Protein AF-A0A7R9IU53-F1 (afdb_monomer)

Foldseek 3Di:
DAEQDPVQFDPDCQQDDDPPDPDDHNRRLVVVLVVLVVCLVCVVVVVDDSVDDDYDYDDVSNVSVVVLVVDPSND

Nearest PDB structures (foldseek):
  7p1p-assembly1_bb  TM=9.552E-01  e=1.004E-03  Homo sapiens
  5v5v-assembly3_E  TM=9.457E-01  e=3.478E-03  Rattus norvegicus
  8gs3-assembly1_B  TM=9.502E-01  e=1.373E-02  Homo sapiens
  6a6o-assembly1_A  TM=8.865E-01  e=8.451E-01  Caldicellulosiruptor acetigenus 6A

Secondary structure (DSSP, 8-state):
-EEE-GGGS--GGGG---TTSS--S-HHHHHHHHHHHHHHHHGGGGT--TTS--EEE-THHHHHHHHHHH-GGG-

InterPro domains:
  IPR002018 Carboxylesterase, type B [PF00135] (14-75)
  IPR019826 Carboxylesterase type B, active site [PS00122] (46-61)
  IPR029058 Alpha/Beta hydrolase fold [G3DSA:3.40.50.1820] (1-75)
  IPR029058 Alpha/Beta hydrolase fold [SSF53474] (1-72)

Radius of gyration: 13.29 Å; Cα contacts (8 Å, |Δi|>4): 83; chains: 1; bounding box: 31×24×34 Å

Mean predicted aligned error: 4.07 Å

Solvent-accessible surface area (backbone atoms only — not comparable to full-atom values): 4427 Å² total; per-residue (Å²): 110,48,80,42,59,72,92,82,39,53,60,76,74,24,55,40,71,52,89,95,55,94,58,69,54,43,40,24,58,50,45,50,36,52,49,51,53,48,43,48,77,45,31,54,84,74,76,43,56,53,92,66,68,49,76,48,43,60,72,74,20,32,53,45,51,54,50,42,77,69,35,77,83,57,107

Sequence (75 aa):
MVWIHGGGFEMGAGFLNLDGSDVSANNGLRDQVMALTWVNKNISKFGGDPDNVTIFGESAGGASVHYLLLAPSAK

Structure (mmCIF, N/CA/C/O backbone):
data_AF-A0A7R9IU53-F1
#
_entry.id   AF-A0A7R9IU53-F1
#
loop_
_atom_site.group_PDB
_atom_site.id
_atom_site.type_symbol
_atom_site.label_atom_id
_atom_site.label_alt_id
_atom_site.label_comp_id
_atom_site.label_asym_id
_atom_site.label_entity_id
_atom_site.label_seq_id
_atom_site.pdbx_PDB_ins_code
_atom_site.Cartn_x
_atom_site.Cartn_y
_atom_site.Cartn_z
_atom_site.occupancy
_atom_site.B_iso_or_equiv
_atom_site.auth_seq_id
_atom_site.auth_comp_id
_atom_site.auth_asym_id
_atom_site.auth_atom_id
_atom_site.pdbx_PDB_model_num
ATOM 1 N N . MET A 1 1 ? -6.868 4.881 7.794 1.00 75.12 1 MET A N 1
ATOM 2 C CA .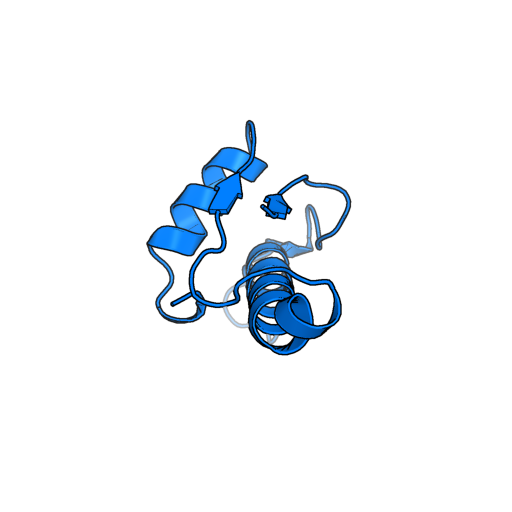 MET A 1 1 ? -6.592 5.215 6.380 1.00 75.12 1 MET A CA 1
ATOM 3 C C . MET A 1 1 ? -5.085 5.301 6.189 1.00 75.12 1 MET A C 1
ATOM 5 O O . MET A 1 1 ? -4.438 5.934 7.012 1.00 75.12 1 MET A O 1
ATOM 9 N N . VAL A 1 2 ? -4.534 4.656 5.159 1.00 81.50 2 VAL A N 1
ATOM 10 C CA . VAL A 1 2 ? -3.095 4.655 4.838 1.00 81.50 2 VAL A CA 1
ATOM 11 C C . VAL A 1 2 ? -2.907 5.181 3.419 1.00 81.50 2 VAL A C 1
ATOM 13 O O . VAL A 1 2 ? -3.516 4.663 2.483 1.00 81.50 2 VAL A O 1
ATOM 16 N N . TRP A 1 3 ? -2.076 6.212 3.263 1.00 82.81 3 TRP A N 1
ATOM 17 C CA . TRP A 1 3 ? -1.751 6.768 1.951 1.00 82.81 3 TRP A CA 1
ATOM 18 C C . TRP A 1 3 ? -0.520 6.081 1.366 1.00 82.81 3 TRP A C 1
ATOM 20 O O . TRP A 1 3 ? 0.556 6.126 1.959 1.00 82.81 3 TRP A O 1
ATOM 30 N N . ILE A 1 4 ? -0.665 5.485 0.185 1.00 81.19 4 ILE A N 1
ATOM 31 C CA . ILE A 1 4 ? 0.449 4.978 -0.612 1.00 81.19 4 ILE A CA 1
ATOM 32 C C . ILE A 1 4 ? 0.896 6.086 -1.569 1.00 81.19 4 ILE A C 1
ATOM 34 O O . ILE A 1 4 ? 0.285 6.321 -2.614 1.00 81.19 4 ILE A O 1
ATOM 38 N N . HIS A 1 5 ? 1.970 6.777 -1.188 1.00 73.31 5 HIS A N 1
ATOM 39 C CA . HIS A 1 5 ? 2.706 7.701 -2.047 1.00 73.31 5 HIS A CA 1
ATOM 40 C C . HIS A 1 5 ? 4.067 7.099 -2.418 1.00 73.31 5 HIS A C 1
ATOM 42 O O . HIS A 1 5 ? 4.602 6.269 -1.685 1.00 73.31 5 HIS A O 1
ATOM 48 N N . GLY A 1 6 ? 4.654 7.533 -3.536 1.00 59.19 6 GLY A N 1
ATOM 49 C CA . GLY A 1 6 ? 5.946 7.011 -3.985 1.00 59.19 6 GLY A CA 1
ATOM 50 C C . GLY A 1 6 ? 7.084 7.237 -2.976 1.00 59.19 6 GLY A C 1
ATOM 51 O O . GLY A 1 6 ? 7.991 6.423 -2.899 1.00 59.19 6 GLY A O 1
ATOM 52 N N . GLY A 1 7 ? 7.039 8.314 -2.185 1.00 57.34 7 GLY A N 1
ATOM 53 C CA . GLY A 1 7 ? 8.160 8.785 -1.356 1.00 57.34 7 GLY A CA 1
ATOM 54 C C . GLY A 1 7 ? 8.526 7.978 -0.100 1.00 57.34 7 GLY A C 1
ATOM 55 O O . GLY A 1 7 ? 9.365 8.449 0.660 1.00 57.34 7 GLY A O 1
ATOM 56 N N . GLY A 1 8 ? 7.908 6.820 0.154 1.00 69.50 8 GLY A N 1
ATOM 57 C CA . GLY A 1 8 ? 8.133 6.019 1.373 1.00 69.50 8 GLY A CA 1
ATOM 58 C C . GLY A 1 8 ? 8.590 4.575 1.147 1.00 69.50 8 GLY A C 1
ATOM 59 O O . GLY A 1 8 ? 8.756 3.841 2.116 1.00 69.50 8 GLY A O 1
ATOM 60 N N . PHE A 1 9 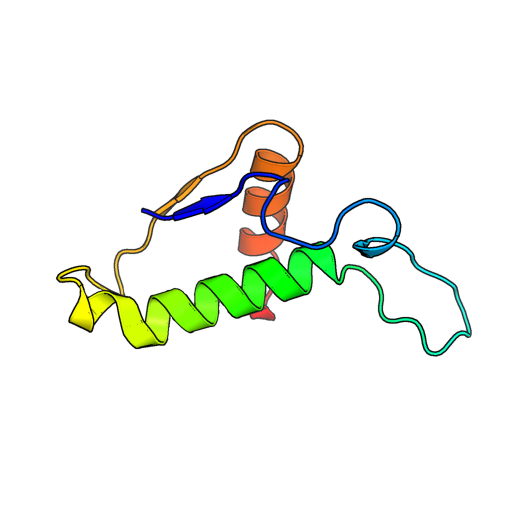? 8.773 4.169 -0.107 1.00 84.12 9 PHE A N 1
ATOM 61 C CA . PHE A 1 9 ? 9.096 2.798 -0.508 1.00 84.12 9 PHE A CA 1
ATOM 62 C C . PHE A 1 9 ? 10.216 2.824 -1.542 1.00 84.12 9 PHE A C 1
ATOM 64 O O . PHE A 1 9 ? 10.436 3.862 -2.177 1.00 84.12 9 PHE A O 1
ATOM 71 N N . GLU A 1 10 ? 10.917 1.708 -1.740 1.00 84.12 10 GLU A N 1
ATOM 72 C CA . GLU A 1 10 ? 11.925 1.657 -2.794 1.00 84.12 10 GLU A CA 1
ATOM 73 C C . GLU A 1 10 ? 11.324 2.021 -4.166 1.00 84.12 10 GLU A C 1
ATOM 75 O O . GLU A 1 10 ? 10.297 1.491 -4.595 1.00 84.12 10 GLU A O 1
ATOM 80 N N . MET A 1 1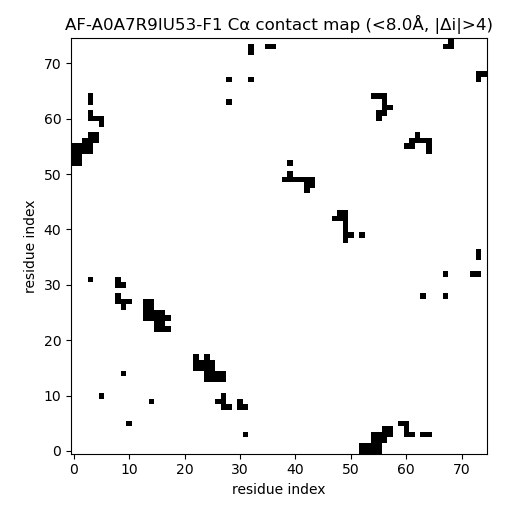1 ? 11.984 2.947 -4.868 1.00 85.38 11 MET A N 1
ATOM 81 C CA . MET A 1 11 ? 11.633 3.402 -6.216 1.00 85.38 11 MET A CA 1
ATOM 82 C C . MET A 1 11 ? 12.631 2.875 -7.250 1.00 85.38 11 MET A C 1
ATOM 84 O O . MET A 1 11 ? 13.738 2.462 -6.908 1.00 85.38 11 MET A O 1
ATOM 88 N N . GLY A 1 12 ? 12.283 2.958 -8.539 1.00 86.12 12 GLY A N 1
ATOM 89 C CA . GLY A 1 12 ? 13.219 2.692 -9.636 1.00 86.12 12 GLY A CA 1
ATOM 90 C C . GLY A 1 12 ? 13.810 1.284 -9.557 1.00 86.12 12 GLY A C 1
ATOM 91 O O . GLY A 1 12 ? 13.112 0.312 -9.834 1.00 86.12 12 GLY A O 1
ATOM 92 N N . ALA A 1 13 ? 15.076 1.173 -9.139 1.00 84.56 13 ALA A N 1
ATOM 93 C CA . ALA A 1 13 ? 15.758 -0.108 -8.935 1.00 84.56 13 ALA A CA 1
ATOM 94 C C . ALA A 1 13 ? 15.054 -1.034 -7.919 1.00 84.56 13 ALA A C 1
ATOM 96 O O . ALA A 1 13 ? 15.214 -2.246 -8.012 1.00 84.56 13 ALA A O 1
ATOM 97 N N . GLY A 1 14 ? 14.201 -0.501 -7.035 1.00 82.69 14 GLY A N 1
ATOM 98 C CA . GLY A 1 14 ? 13.311 -1.296 -6.174 1.00 82.69 14 GLY A CA 1
ATOM 99 C C . GLY A 1 14 ? 12.297 -2.167 -6.927 1.00 82.69 14 GLY A C 1
ATOM 100 O O . GLY A 1 14 ? 11.652 -3.031 -6.342 1.00 82.69 14 GLY A O 1
ATOM 101 N N . PHE A 1 15 ? 12.141 -1.960 -8.233 1.00 87.12 15 PHE A N 1
ATOM 102 C CA . PHE A 1 15 ? 11.298 -2.768 -9.116 1.00 87.12 15 PHE A CA 1
ATOM 103 C C . PHE A 1 15 ? 12.115 -3.560 -10.139 1.00 87.12 15 PHE A C 1
ATOM 105 O O . PHE A 1 15 ? 11.548 -4.145 -11.061 1.00 87.12 15 PHE A O 1
ATOM 112 N N . LEU A 1 16 ? 13.443 -3.574 -10.005 1.00 89.81 16 LEU A N 1
ATOM 113 C CA . LEU A 1 16 ? 14.306 -4.281 -10.932 1.00 89.81 16 LEU A CA 1
ATOM 114 C C . LEU A 1 16 ? 14.048 -5.787 -10.832 1.00 89.81 16 LEU A C 1
ATOM 116 O O . LEU A 1 16 ? 14.032 -6.359 -9.745 1.00 89.81 16 LEU A O 1
ATOM 120 N N . ASN A 1 17 ? 13.863 -6.421 -11.983 1.00 89.25 17 ASN A N 1
ATOM 121 C CA . ASN A 1 17 ? 13.828 -7.868 -12.101 1.00 89.25 17 ASN A CA 1
ATOM 122 C C . ASN A 1 17 ? 14.967 -8.291 -13.029 1.00 89.25 17 ASN A C 1
ATOM 124 O O . ASN A 1 17 ? 14.997 -7.877 -14.188 1.00 89.25 17 ASN A O 1
ATOM 128 N N . LEU A 1 18 ? 15.916 -9.060 -12.499 1.00 87.00 18 LEU A N 1
ATOM 129 C CA . LEU A 1 18 ? 17.067 -9.569 -13.237 1.00 87.00 18 LEU A CA 1
ATOM 130 C C . LEU A 1 18 ? 17.053 -11.093 -13.171 1.00 87.00 18 LEU A C 1
ATOM 132 O O . LEU A 1 18 ? 17.435 -11.683 -12.154 1.00 87.00 18 LEU A O 1
ATOM 136 N N . ASP A 1 19 ? 16.621 -11.709 -14.268 1.00 84.00 19 ASP A N 1
ATOM 137 C CA . ASP A 1 19 ? 16.530 -13.159 -14.397 1.00 84.00 19 ASP A CA 1
ATOM 138 C C . ASP A 1 19 ? 17.882 -13.827 -14.099 1.00 84.00 19 ASP A C 1
ATOM 140 O O . ASP A 1 19 ? 18.921 -13.453 -14.645 1.00 84.00 19 ASP A O 1
ATOM 144 N N . GLY A 1 20 ? 17.865 -14.832 -13.219 1.00 82.12 20 GLY A N 1
ATOM 145 C CA . GL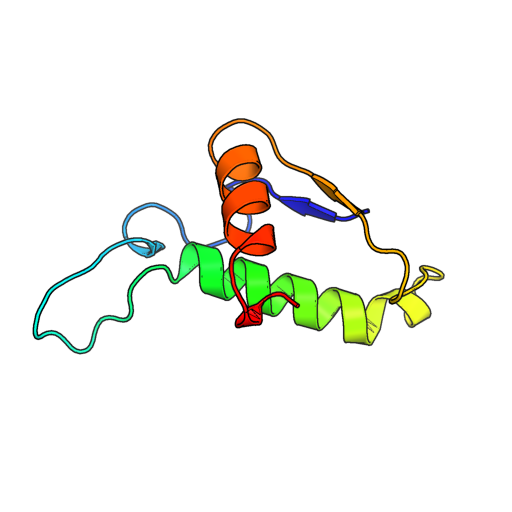Y A 1 20 ? 19.058 -15.599 -12.846 1.00 82.12 20 GLY A CA 1
ATOM 146 C C . GLY A 1 20 ? 20.000 -14.910 -11.852 1.00 82.12 20 GLY A C 1
ATOM 147 O O . GLY A 1 20 ? 21.077 -15.443 -11.593 1.00 82.12 20 GLY A O 1
ATOM 148 N N . SER A 1 21 ? 19.617 -13.760 -11.289 1.00 85.56 21 SER A N 1
ATOM 149 C CA . SER A 1 21 ? 20.341 -13.114 -10.187 1.00 85.56 21 SER A CA 1
ATOM 150 C C . SER A 1 21 ? 19.644 -13.328 -8.837 1.00 85.56 21 SER A C 1
ATOM 152 O O . SER A 1 21 ? 18.448 -13.611 -8.788 1.00 85.56 21 SER A O 1
ATOM 154 N N . ASP A 1 22 ? 20.368 -13.106 -7.738 1.00 84.19 22 ASP A N 1
ATOM 155 C CA . ASP A 1 22 ? 19.803 -13.110 -6.377 1.00 84.19 22 ASP A CA 1
ATOM 156 C C . ASP A 1 22 ? 19.020 -11.822 -6.036 1.00 84.19 22 ASP A C 1
ATOM 158 O O . ASP A 1 22 ? 18.577 -11.627 -4.900 1.00 84.19 22 ASP A O 1
ATOM 162 N N . VAL A 1 23 ? 18.831 -10.912 -6.999 1.00 84.44 23 VAL A N 1
ATOM 163 C CA . VAL A 1 23 ? 18.073 -9.675 -6.783 1.00 84.44 23 VAL A CA 1
ATOM 164 C C . VAL A 1 23 ? 16.580 -9.993 -6.774 1.00 84.44 23 VAL A C 1
ATOM 166 O O . VAL A 1 23 ? 15.993 -10.373 -7.784 1.00 84.44 23 VAL A O 1
ATOM 169 N N . SER A 1 24 ? 15.945 -9.804 -5.617 1.00 84.75 24 SER A N 1
ATOM 170 C CA . SER A 1 24 ? 14.493 -9.938 -5.493 1.00 84.75 24 SER A CA 1
ATOM 171 C C . SER A 1 24 ? 13.774 -8.816 -6.240 1.00 84.75 24 SER A C 1
ATOM 173 O O . SER A 1 24 ? 14.087 -7.643 -6.055 1.00 84.75 24 SER A O 1
ATOM 175 N N . ALA A 1 25 ? 12.785 -9.183 -7.055 1.00 89.12 25 ALA A N 1
ATOM 176 C CA . ALA A 1 25 ? 11.939 -8.231 -7.764 1.00 89.12 25 ALA A CA 1
ATOM 177 C C . ALA A 1 25 ? 10.805 -7.677 -6.886 1.00 89.12 25 ALA A C 1
ATOM 179 O O . ALA A 1 25 ? 10.351 -8.316 -5.923 1.00 89.12 25 ALA A O 1
ATOM 180 N N . ASN A 1 26 ? 10.280 -6.523 -7.310 1.00 92.06 26 ASN A N 1
ATOM 181 C CA . ASN A 1 26 ? 9.141 -5.826 -6.704 1.00 92.06 26 ASN A CA 1
ATOM 182 C C . ASN A 1 26 ? 9.352 -5.450 -5.229 1.00 92.06 26 ASN A C 1
ATOM 184 O O . ASN A 1 26 ? 8.396 -5.455 -4.454 1.00 92.06 26 ASN A O 1
ATOM 188 N N . ASN A 1 27 ? 10.579 -5.118 -4.832 1.00 92.12 27 ASN A N 1
ATOM 189 C CA . ASN A 1 27 ? 10.894 -4.700 -3.466 1.00 92.12 27 ASN A CA 1
ATOM 190 C C . ASN A 1 27 ? 10.076 -3.479 -3.036 1.00 92.12 27 ASN A C 1
ATOM 192 O O . ASN A 1 27 ? 9.540 -3.492 -1.937 1.00 92.12 27 ASN A O 1
ATOM 196 N N . GLY A 1 28 ? 9.800 -2.531 -3.938 1.00 92.62 28 GLY A N 1
ATOM 197 C CA . GLY A 1 28 ? 8.885 -1.421 -3.642 1.00 92.62 28 GLY A CA 1
ATOM 198 C C . GLY A 1 28 ? 7.465 -1.868 -3.244 1.00 92.62 28 GLY A C 1
ATOM 199 O O . GLY A 1 28 ? 6.856 -1.273 -2.357 1.00 92.62 28 GLY A O 1
ATOM 200 N N . LEU A 1 29 ? 6.932 -2.952 -3.831 1.00 93.81 29 LEU A N 1
ATOM 201 C CA . LEU A 1 29 ? 5.655 -3.546 -3.391 1.00 93.81 29 LEU A CA 1
ATOM 202 C C . LEU A 1 29 ? 5.817 -4.356 -2.099 1.00 93.81 29 LEU A C 1
ATOM 204 O O . LEU A 1 29 ? 4.912 -4.369 -1.266 1.00 93.81 29 LEU A O 1
ATOM 208 N N . ARG A 1 30 ? 6.955 -5.030 -1.906 1.00 94.06 30 ARG A N 1
ATOM 209 C CA . ARG A 1 30 ? 7.244 -5.768 -0.665 1.00 94.06 30 ARG A CA 1
ATOM 210 C C . ARG A 1 30 ? 7.342 -4.822 0.530 1.00 94.06 30 ARG A C 1
ATOM 212 O O . ARG A 1 30 ? 6.796 -5.139 1.583 1.00 94.06 30 ARG A O 1
ATOM 219 N N . ASP A 1 31 ? 7.931 -3.644 0.355 1.00 94.88 31 ASP A N 1
ATOM 220 C CA . ASP A 1 31 ? 7.969 -2.606 1.383 1.00 94.88 31 ASP A CA 1
ATOM 221 C C . ASP A 1 31 ? 6.561 -2.145 1.759 1.00 94.88 31 ASP A C 1
ATOM 223 O O . ASP A 1 31 ? 6.237 -2.014 2.941 1.00 94.88 31 ASP A O 1
ATOM 227 N N . GLN A 1 32 ? 5.684 -1.964 0.767 1.00 95.44 32 GLN A N 1
ATOM 228 C CA . GLN A 1 32 ? 4.282 -1.624 1.012 1.00 95.44 32 GLN A CA 1
ATOM 229 C C . GLN A 1 32 ? 3.559 -2.730 1.794 1.00 95.44 32 GLN A C 1
ATOM 231 O O . GLN A 1 32 ? 2.837 -2.427 2.743 1.00 95.44 32 GLN A O 1
ATOM 236 N N . VAL A 1 33 ? 3.796 -4.008 1.476 1.00 95.75 33 VAL A N 1
ATOM 237 C CA . VAL A 1 33 ? 3.259 -5.147 2.246 1.00 95.75 33 VAL A CA 1
ATOM 238 C C . VAL A 1 33 ? 3.763 -5.134 3.692 1.00 95.75 33 VAL A C 1
ATOM 240 O O . VAL A 1 33 ? 2.978 -5.322 4.628 1.00 95.75 33 VAL A O 1
ATOM 243 N N . MET A 1 34 ? 5.055 -4.877 3.906 1.00 95.44 34 MET A N 1
ATOM 244 C CA . MET A 1 34 ? 5.607 -4.755 5.257 1.00 95.44 34 MET A CA 1
ATOM 245 C C . MET A 1 34 ? 4.981 -3.585 6.020 1.00 95.44 34 MET A C 1
ATOM 247 O O . MET A 1 34 ? 4.651 -3.732 7.198 1.00 95.44 34 MET A O 1
ATOM 251 N N . ALA A 1 35 ? 4.767 -2.446 5.361 1.00 94.75 35 ALA A N 1
ATOM 252 C CA . ALA A 1 35 ? 4.115 -1.294 5.967 1.00 94.75 35 ALA A CA 1
ATOM 253 C C . ALA A 1 35 ? 2.663 -1.602 6.358 1.00 94.75 35 ALA A C 1
ATOM 255 O O . ALA A 1 35 ? 2.257 -1.283 7.474 1.00 94.75 35 ALA A O 1
ATOM 256 N N . LEU A 1 36 ? 1.895 -2.289 5.506 1.00 95.62 36 LEU A N 1
ATOM 257 C CA . LEU A 1 36 ? 0.536 -2.728 5.848 1.00 95.62 36 LEU A CA 1
ATOM 258 C C . LEU A 1 36 ? 0.528 -3.721 7.011 1.00 95.62 36 LEU A C 1
ATOM 260 O O . LEU A 1 36 ? -0.280 -3.584 7.928 1.00 95.62 36 LEU A O 1
ATOM 264 N N . THR A 1 37 ? 1.484 -4.651 7.036 1.00 96.44 37 THR A N 1
ATOM 265 C CA . THR A 1 37 ? 1.674 -5.575 8.162 1.00 96.44 37 THR A CA 1
ATOM 266 C C . TH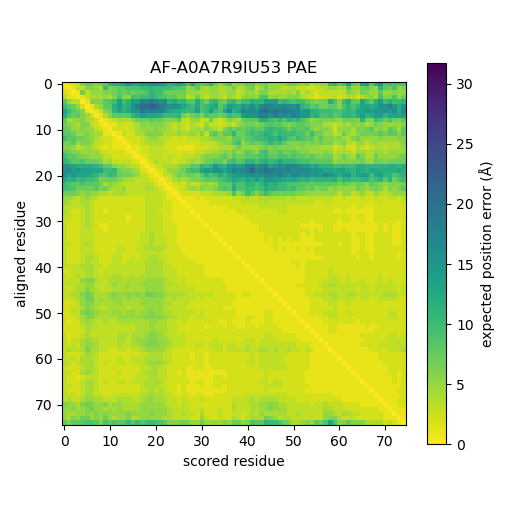R A 1 37 ? 1.963 -4.812 9.455 1.00 96.44 37 THR A C 1
ATOM 268 O O . THR A 1 37 ? 1.437 -5.147 10.518 1.00 96.44 37 THR A O 1
ATOM 271 N N . TRP A 1 38 ? 2.797 -3.771 9.389 1.00 96.88 38 TRP A N 1
ATOM 272 C CA . TRP A 1 38 ? 3.088 -2.925 10.540 1.00 96.88 38 TRP A CA 1
ATOM 273 C C . TRP A 1 38 ? 1.846 -2.164 11.003 1.00 96.88 38 TRP A C 1
ATOM 275 O O . TRP A 1 38 ? 1.570 -2.145 12.203 1.00 96.88 38 TRP A O 1
ATOM 285 N N . VAL A 1 39 ? 1.078 -1.584 10.075 1.00 96.88 39 VAL A N 1
ATOM 286 C CA . VAL A 1 39 ? -0.167 -0.872 10.389 1.00 96.88 39 VAL A CA 1
ATOM 287 C C . VAL A 1 39 ? -1.146 -1.820 11.069 1.00 96.88 39 VAL A C 1
ATOM 289 O O . VAL A 1 39 ? -1.568 -1.529 12.181 1.00 96.88 39 VAL A O 1
ATOM 292 N N . ASN A 1 40 ? -1.443 -2.980 10.481 1.00 95.81 40 ASN A N 1
ATOM 293 C CA . ASN A 1 40 ? -2.378 -3.942 11.068 1.00 95.81 40 ASN A CA 1
ATOM 294 C C . ASN A 1 40 ? -1.961 -4.356 12.497 1.00 95.81 40 ASN A C 1
ATOM 296 O O . ASN A 1 40 ? -2.784 -4.367 13.407 1.00 95.81 40 ASN A O 1
ATOM 300 N N . LYS A 1 41 ? -0.660 -4.563 12.745 1.00 97.88 41 LYS A N 1
ATOM 301 C CA . LYS A 1 41 ? -0.141 -4.928 14.077 1.00 97.88 41 LYS A CA 1
ATOM 302 C C . LYS A 1 41 ? -0.165 -3.804 15.115 1.00 97.88 41 LYS A C 1
ATOM 304 O O . LYS A 1 41 ? -0.062 -4.088 16.309 1.00 97.88 41 LYS A O 1
ATOM 309 N N . ASN A 1 42 ? -0.202 -2.537 14.700 1.00 97.94 42 ASN A N 1
ATOM 310 C CA . ASN A 1 42 ? 0.060 -1.415 15.606 1.00 97.94 42 ASN A CA 1
ATOM 311 C C . ASN A 1 42 ? -1.036 -0.355 15.645 1.00 97.94 42 ASN A C 1
ATOM 313 O O . ASN A 1 42 ? -1.069 0.404 16.611 1.00 97.94 42 ASN A O 1
ATOM 317 N N . ILE A 1 43 ? -1.927 -0.286 14.656 1.00 98.12 43 ILE A N 1
ATOM 318 C CA . ILE A 1 43 ? -2.861 0.835 14.508 1.00 98.12 43 ILE A CA 1
ATOM 319 C C . ILE A 1 43 ? -3.845 0.961 15.681 1.00 98.12 43 ILE A C 1
ATOM 321 O O . ILE A 1 43 ? -4.232 2.075 16.029 1.00 98.12 43 ILE A O 1
ATOM 325 N N . SER A 1 44 ? -4.145 -0.142 16.375 1.00 98.06 44 SER A N 1
ATOM 326 C CA . SER A 1 44 ? -4.946 -0.142 17.609 1.00 98.06 44 SER A CA 1
ATOM 327 C C . SER A 1 44 ? -4.336 0.702 18.730 1.00 98.06 44 SER A C 1
ATOM 329 O O . SER A 1 44 ? -5.062 1.358 19.474 1.00 98.06 44 SER A O 1
ATOM 331 N N . LYS A 1 45 ? -3.001 0.792 18.808 1.00 98.19 45 LYS A N 1
ATOM 332 C CA . LYS A 1 45 ? -2.286 1.647 19.778 1.00 98.19 45 LYS A CA 1
ATOM 333 C C . LYS A 1 45 ? -2.463 3.141 19.494 1.00 98.19 45 LYS A C 1
ATOM 335 O O . LYS A 1 45 ? -2.220 3.959 20.374 1.00 98.19 45 LYS A O 1
ATOM 340 N N . PHE A 1 46 ? -2.877 3.484 18.277 1.00 97.31 46 PHE A N 1
ATOM 341 C CA . PHE A 1 46 ? -3.141 4.849 17.826 1.00 97.31 46 PHE A CA 1
ATOM 342 C C . PHE A 1 46 ? -4.647 5.136 17.705 1.00 97.31 46 PHE A C 1
ATOM 344 O O . PHE A 1 46 ? -5.032 6.151 17.134 1.00 97.31 46 PHE A O 1
ATOM 351 N N . GLY A 1 47 ? -5.503 4.249 18.230 1.00 97.44 47 GLY A N 1
ATOM 352 C CA . GLY A 1 47 ? -6.959 4.408 18.214 1.00 97.44 47 GLY A CA 1
ATOM 353 C C . GLY A 1 47 ? -7.635 4.054 16.886 1.00 97.44 47 GLY A C 1
ATOM 354 O O . GLY A 1 47 ? -8.807 4.374 16.709 1.00 97.44 47 GLY A O 1
ATOM 355 N N . GLY A 1 48 ? -6.927 3.418 15.949 1.00 97.06 48 GLY A N 1
ATOM 356 C CA . GLY A 1 48 ? -7.536 2.880 14.734 1.00 97.06 48 GLY A CA 1
ATOM 357 C C . GLY A 1 48 ? -7.956 1.421 14.885 1.00 97.06 48 GLY A C 1
ATOM 358 O O . GLY A 1 48 ? -7.485 0.706 15.765 1.00 97.06 48 GLY A O 1
ATOM 359 N N . ASP A 1 49 ? -8.825 0.973 13.990 1.00 97.75 49 ASP A N 1
ATOM 360 C CA . ASP A 1 49 ? -9.291 -0.409 13.933 1.00 97.75 49 ASP A CA 1
ATOM 361 C C . ASP A 1 49 ? -8.459 -1.198 12.899 1.00 97.75 49 ASP A C 1
ATOM 363 O O . ASP A 1 49 ? -8.459 -0.823 11.719 1.00 97.75 49 ASP A O 1
ATOM 367 N N . PRO A 1 50 ? -7.711 -2.244 13.308 1.00 96.56 50 PRO A N 1
ATOM 368 C CA . PRO A 1 50 ? -6.907 -3.048 12.388 1.00 96.56 50 PRO A CA 1
ATOM 369 C C . PRO A 1 50 ? -7.745 -3.825 11.364 1.00 96.56 50 PRO A C 1
ATOM 371 O O . PRO A 1 50 ? -7.217 -4.128 10.292 1.00 96.56 50 PRO A O 1
ATOM 374 N N . ASP A 1 51 ? -9.024 -4.081 11.652 1.00 97.12 51 ASP A N 1
ATOM 375 C CA . ASP A 1 51 ? -9.959 -4.771 10.757 1.00 97.12 51 ASP A CA 1
ATOM 376 C C . ASP A 1 51 ? -10.665 -3.798 9.793 1.00 97.12 51 ASP A C 1
ATOM 378 O O . ASP A 1 51 ? -11.403 -4.214 8.899 1.00 97.12 51 ASP A O 1
ATOM 382 N N . ASN A 1 52 ? -10.414 -2.489 9.928 1.00 97.00 52 ASN A N 1
ATOM 383 C CA . ASN A 1 52 ? -11.026 -1.440 9.113 1.00 97.00 52 ASN A CA 1
ATOM 384 C C . ASN A 1 52 ? -9.987 -0.433 8.588 1.00 97.00 52 ASN A C 1
ATOM 386 O O . ASN A 1 52 ? -10.033 0.779 8.837 1.00 97.00 52 ASN A O 1
ATOM 390 N N . VAL A 1 53 ? -9.011 -0.947 7.839 1.00 95.69 53 VAL A N 1
ATOM 391 C CA . VAL A 1 53 ? -7.957 -0.145 7.210 1.00 95.69 53 VAL A CA 1
ATOM 392 C C . VAL A 1 53 ? -8.264 0.091 5.730 1.00 95.69 53 VAL A C 1
ATOM 394 O O . VAL A 1 53 ? -8.185 -0.814 4.908 1.00 95.69 53 VAL A O 1
ATOM 397 N N . THR A 1 54 ? -8.537 1.343 5.355 1.00 95.88 54 THR A N 1
ATOM 398 C CA . THR A 1 54 ? -8.594 1.759 3.940 1.00 95.88 54 THR A CA 1
ATOM 399 C C . THR A 1 54 ? -7.220 2.210 3.444 1.00 95.88 54 THR A C 1
ATOM 401 O O . THR A 1 54 ? -6.626 3.116 4.041 1.00 95.88 54 THR A O 1
ATOM 404 N N . ILE A 1 55 ? -6.747 1.636 2.335 1.00 95.31 55 ILE A N 1
ATOM 405 C CA . ILE A 1 55 ? -5.574 2.114 1.585 1.00 95.31 55 ILE A CA 1
ATOM 406 C C . ILE A 1 55 ? -6.021 2.974 0.398 1.00 95.31 55 ILE A C 1
ATOM 408 O O . ILE A 1 55 ? -7.055 2.704 -0.209 1.00 95.31 55 ILE A O 1
ATOM 412 N N . PHE A 1 56 ? -5.254 4.006 0.057 1.00 95.56 56 PHE A N 1
ATOM 413 C CA . PHE A 1 56 ? -5.516 4.839 -1.120 1.00 95.56 56 PHE A CA 1
ATOM 414 C C . PHE A 1 56 ? -4.211 5.320 -1.757 1.00 95.56 56 PHE A C 1
ATOM 416 O O . PHE A 1 56 ? -3.187 5.412 -1.083 1.00 95.56 56 PHE A O 1
ATOM 423 N N . GLY A 1 57 ? -4.244 5.636 -3.050 1.00 94.44 57 GLY A N 1
ATOM 424 C CA . GLY A 1 57 ? -3.083 6.091 -3.810 1.00 94.44 57 GLY A CA 1
ATOM 425 C C . GLY A 1 57 ? -3.488 6.683 -5.160 1.00 94.44 57 GLY A C 1
ATOM 426 O O . GLY A 1 57 ? -4.592 6.444 -5.643 1.00 94.44 57 GLY A O 1
ATOM 427 N N . GLU A 1 58 ? -2.591 7.460 -5.763 1.00 94.31 58 GLU A N 1
ATOM 428 C CA . GLU A 1 58 ? -2.780 8.140 -7.053 1.00 94.31 58 GLU A CA 1
ATOM 429 C C . GLU A 1 58 ? -1.631 7.767 -8.006 1.00 94.31 58 GLU A C 1
ATOM 431 O O . GLU A 1 58 ? -0.537 7.427 -7.546 1.00 94.31 58 GLU A O 1
ATOM 436 N N . SER A 1 59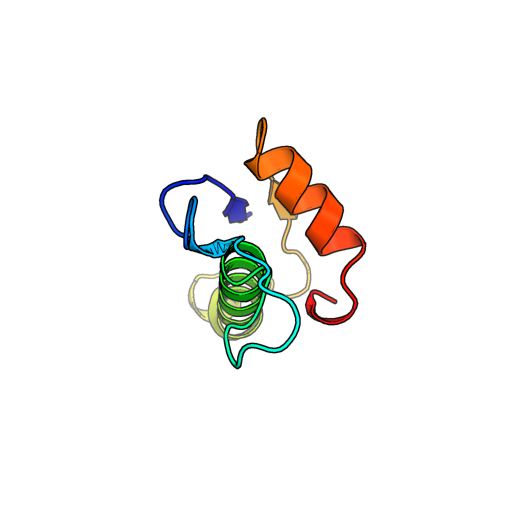 ? -1.889 7.738 -9.320 1.00 94.38 59 SER A N 1
ATOM 437 C CA . SER A 1 59 ? -0.913 7.347 -10.351 1.00 94.38 59 SER A CA 1
ATOM 438 C C . SER A 1 59 ? -0.240 5.995 -10.038 1.00 94.38 59 SER A C 1
ATOM 440 O O . SER A 1 59 ? -0.931 4.991 -9.844 1.00 94.38 59 SER A O 1
ATOM 442 N N . ALA A 1 60 ? 1.091 5.940 -9.929 1.00 91.44 60 ALA A N 1
ATOM 443 C CA . ALA A 1 60 ? 1.831 4.741 -9.528 1.00 91.44 60 ALA A CA 1
ATOM 444 C C . ALA A 1 60 ? 1.410 4.200 -8.144 1.00 91.44 60 ALA A C 1
ATOM 446 O O . ALA A 1 60 ? 1.424 2.989 -7.923 1.00 91.44 60 ALA A O 1
ATOM 447 N N . GLY A 1 61 ? 0.978 5.069 -7.223 1.00 92.00 61 GLY A N 1
ATOM 448 C CA . GLY A 1 61 ? 0.396 4.670 -5.939 1.00 92.00 61 GLY A CA 1
ATOM 449 C C . GLY A 1 61 ? -0.996 4.051 -6.094 1.00 92.00 61 GLY A C 1
ATOM 450 O O . GLY A 1 61 ? -1.331 3.106 -5.388 1.00 92.00 61 GLY A O 1
ATOM 451 N N . GLY A 1 62 ? -1.790 4.516 -7.061 1.00 94.62 62 GLY A N 1
ATOM 452 C CA . GLY A 1 62 ? -3.077 3.906 -7.408 1.00 94.62 62 GLY A CA 1
ATOM 453 C C . GLY A 1 62 ? -2.904 2.519 -8.033 1.00 94.62 62 GLY A C 1
ATOM 454 O O . GLY A 1 62 ? -3.587 1.570 -7.649 1.00 94.62 62 GLY A O 1
ATOM 455 N N . ALA A 1 63 ? -1.922 2.368 -8.928 1.00 95.19 63 ALA A N 1
ATOM 4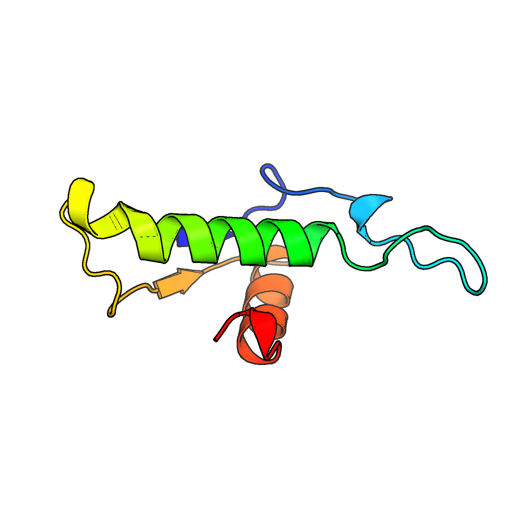56 C CA . ALA A 1 63 ? -1.524 1.061 -9.450 1.00 95.19 63 ALA A CA 1
ATOM 457 C C . ALA A 1 63 ? -1.019 0.136 -8.330 1.00 95.19 63 ALA A C 1
ATOM 459 O O . ALA A 1 63 ? -1.395 -1.030 -8.275 1.00 95.19 63 ALA A O 1
ATOM 460 N N . SER A 1 64 ? -0.237 0.671 -7.391 1.00 95.56 64 SER A N 1
ATOM 461 C CA . SER A 1 64 ? 0.217 -0.060 -6.205 1.00 95.56 64 SER A CA 1
ATOM 462 C C . SER A 1 64 ? -0.951 -0.574 -5.358 1.00 95.56 64 SER A C 1
ATOM 464 O O . SER A 1 64 ? -0.980 -1.755 -5.024 1.00 95.56 64 SER A O 1
ATOM 466 N N . VAL A 1 65 ? -1.961 0.262 -5.082 1.00 95.88 65 VAL A N 1
ATOM 467 C CA . VAL A 1 65 ? -3.194 -0.172 -4.397 1.00 95.88 65 VAL A CA 1
ATOM 468 C C . VAL A 1 65 ? -3.853 -1.332 -5.143 1.00 95.88 65 VAL A C 1
ATOM 470 O O . VAL A 1 65 ? -4.193 -2.332 -4.519 1.00 95.88 65 VAL A O 1
ATOM 473 N N . HIS A 1 66 ? -3.976 -1.245 -6.472 1.00 96.44 66 HIS A N 1
ATOM 474 C CA . HIS A 1 66 ? -4.511 -2.345 -7.278 1.00 96.44 66 HIS A CA 1
ATOM 475 C C . HIS A 1 66 ? -3.677 -3.626 -7.103 1.00 96.44 66 HIS A C 1
ATOM 477 O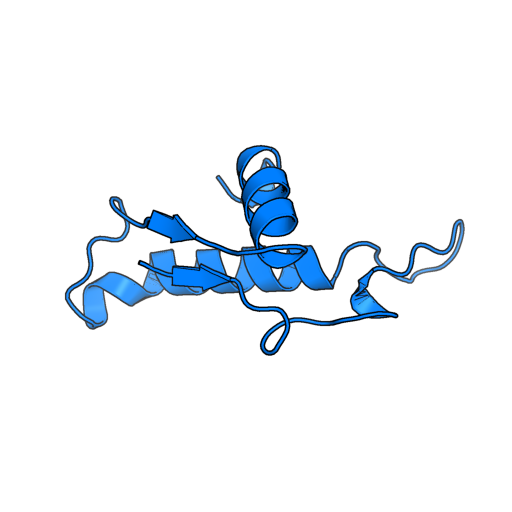 O . HIS A 1 66 ? -4.236 -4.686 -6.826 1.00 96.44 66 HIS A O 1
ATOM 483 N N . TYR A 1 67 ? -2.348 -3.550 -7.209 1.00 95.81 67 TYR A N 1
ATOM 484 C CA . TYR A 1 67 ? -1.479 -4.717 -7.036 1.00 95.81 67 TYR A CA 1
ATOM 485 C C . TYR A 1 67 ? -1.593 -5.342 -5.644 1.00 95.81 67 TYR A C 1
ATOM 487 O O . TYR A 1 67 ? -1.625 -6.566 -5.535 1.00 95.81 67 TYR A O 1
ATOM 495 N N . LEU A 1 68 ? -1.715 -4.532 -4.591 1.00 95.44 68 LEU A N 1
ATOM 496 C CA . LEU A 1 68 ? -1.888 -5.030 -3.225 1.00 95.44 68 LEU A CA 1
ATOM 497 C C . LEU A 1 68 ? -3.232 -5.743 -3.033 1.00 95.44 68 LEU A C 1
ATOM 499 O O . LE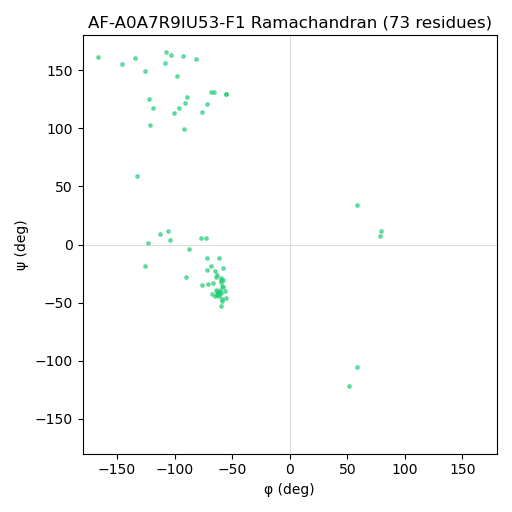U A 1 68 ? -3.278 -6.741 -2.327 1.00 95.44 68 LEU A O 1
ATOM 503 N N . LEU A 1 69 ? -4.305 -5.325 -3.711 1.00 95.62 69 LEU A N 1
ATOM 504 C CA . LEU A 1 69 ? -5.577 -6.066 -3.684 1.00 95.62 69 LEU A CA 1
ATOM 505 C C . LEU A 1 69 ? -5.463 -7.467 -4.313 1.00 95.62 69 LEU A C 1
ATOM 507 O O . LEU A 1 69 ? -6.209 -8.376 -3.945 1.00 95.62 69 LEU A O 1
ATOM 511 N N . LEU A 1 70 ? -4.542 -7.646 -5.265 1.00 95.75 70 LEU A N 1
ATOM 512 C CA . LEU A 1 70 ? -4.310 -8.918 -5.955 1.00 95.75 70 LEU A CA 1
ATOM 513 C C . LEU A 1 70 ? -3.274 -9.803 -5.250 1.00 95.75 70 LEU A C 1
ATOM 515 O O . LEU A 1 70 ? -3.323 -11.026 -5.381 1.00 95.75 70 LEU A O 1
ATOM 519 N N . ALA A 1 71 ? -2.334 -9.208 -4.518 1.00 93.31 71 ALA A N 1
ATOM 520 C CA . ALA A 1 71 ? -1.232 -9.917 -3.883 1.00 93.31 71 ALA A CA 1
ATOM 521 C C . ALA A 1 71 ? -1.714 -10.752 -2.678 1.00 93.31 71 ALA A C 1
ATOM 523 O O . ALA A 1 71 ? -2.188 -10.186 -1.693 1.00 93.31 71 ALA A O 1
ATOM 524 N N . PRO A 1 72 ? -1.522 -12.088 -2.666 1.00 93.25 72 PRO A N 1
ATOM 525 C CA . PRO A 1 72 ? -1.875 -12.911 -1.506 1.00 93.25 72 PRO A CA 1
ATOM 526 C C . PRO A 1 72 ? -1.135 -12.512 -0.226 1.00 93.25 72 PRO A C 1
ATOM 528 O O . PRO A 1 72 ? -1.664 -12.690 0.862 1.00 93.25 72 PRO A O 1
ATOM 531 N N . SER A 1 73 ? 0.073 -11.957 -0.354 1.00 91.62 73 SER A N 1
ATOM 532 C CA . SER A 1 73 ? 0.887 -11.494 0.774 1.00 91.62 73 SER A CA 1
ATOM 533 C C . SER A 1 73 ? 0.368 -10.217 1.439 1.00 91.62 73 SER A C 1
ATOM 535 O O . SER A 1 73 ? 0.893 -9.843 2.480 1.00 91.62 73 SER A O 1
ATOM 537 N N . ALA A 1 74 ? -0.595 -9.525 0.825 1.00 88.88 74 ALA A N 1
ATOM 538 C CA . ALA A 1 74 ? -1.188 -8.291 1.340 1.00 88.88 74 ALA A CA 1
ATOM 539 C C . ALA A 1 74 ? -2.593 -8.502 1.939 1.00 88.88 74 ALA A C 1
ATOM 541 O O . ALA A 1 74 ? -3.243 -7.520 2.298 1.00 88.88 74 ALA A O 1
ATOM 542 N N . LYS A 1 75 ? -3.062 -9.755 2.002 1.00 78.94 75 LYS A N 1
ATOM 543 C CA . LYS A 1 75 ? -4.320 -10.134 2.655 1.00 78.94 75 LYS A CA 1
ATOM 544 C C . LYS A 1 75 ? -4.155 -10.309 4.156 1.00 78.94 75 LYS A C 1
ATOM 546 O O . LYS A 1 75 ? -3.067 -10.762 4.578 1.00 78.94 75 LYS A O 1
#

Organism: NCBI:txid61484

pLDDT: mean 90.43, std 8.35, range [57.34, 98.19]